Protein AF-A0A1F4UH25-F1 (afdb_monomer)

Structure (mmCIF, N/CA/C/O backbone):
data_AF-A0A1F4UH25-F1
#
_entry.id   AF-A0A1F4UH25-F1
#
loop_
_atom_site.group_PDB
_atom_site.id
_atom_site.type_symbol
_atom_site.label_atom_id
_atom_site.label_alt_id
_atom_site.label_comp_id
_atom_site.label_asym_id
_atom_site.label_entity_id
_atom_site.label_seq_id
_atom_site.pdbx_PDB_ins_code
_atom_site.Cartn_x
_atom_site.Cartn_y
_atom_site.Cartn_z
_atom_site.occupancy
_atom_site.B_iso_or_equiv
_atom_site.auth_seq_id
_atom_site.auth_comp_id
_atom_site.auth_asym_id
_atom_site.auth_atom_id
_atom_site.pdbx_PDB_model_num
ATOM 1 N N . MET A 1 1 ? -5.353 -4.668 10.222 1.00 84.56 1 MET A N 1
ATOM 2 C CA . MET A 1 1 ? -4.192 -4.100 10.942 1.00 84.56 1 MET A CA 1
ATOM 3 C C . MET A 1 1 ? -4.428 -2.666 11.391 1.00 84.56 1 MET A C 1
ATOM 5 O O . MET A 1 1 ? -4.134 -2.375 12.536 1.00 84.56 1 MET A O 1
ATOM 9 N N . GLN A 1 2 ? -4.999 -1.791 10.553 1.00 86.38 2 GLN A N 1
ATOM 10 C CA . GLN A 1 2 ? -5.317 -0.398 10.927 1.00 86.38 2 GLN A CA 1
ATOM 11 C C . GLN A 1 2 ? -6.353 -0.282 12.047 1.00 86.38 2 GLN A C 1
ATOM 13 O O . GLN A 1 2 ? -6.125 0.420 13.025 1.00 86.38 2 GLN A O 1
ATOM 18 N N . ILE A 1 3 ? -7.454 -1.031 11.96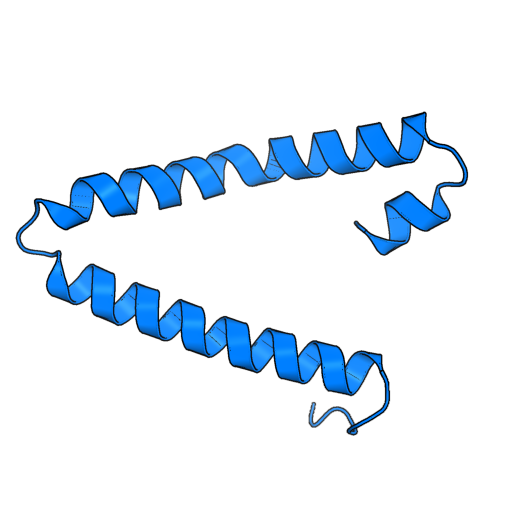2 1.00 87.69 3 ILE A N 1
ATOM 19 C CA . ILE A 1 3 ? -8.449 -1.057 13.041 1.00 87.69 3 ILE A CA 1
ATOM 20 C C . ILE A 1 3 ? -7.822 -1.645 14.314 1.00 87.69 3 ILE A C 1
ATOM 22 O O . ILE A 1 3 ? -7.940 -1.064 15.383 1.00 87.69 3 ILE A O 1
ATOM 26 N N . GLN A 1 4 ? -7.063 -2.739 14.199 1.00 88.00 4 GLN A N 1
ATOM 27 C CA . GLN A 1 4 ? -6.382 -3.374 15.334 1.00 88.00 4 GLN A CA 1
ATOM 28 C C . GLN A 1 4 ? -5.369 -2.449 16.026 1.00 88.00 4 GLN A C 1
ATOM 30 O O . GLN A 1 4 ? -5.313 -2.446 17.249 1.00 88.00 4 GLN A O 1
ATOM 35 N N . SER A 1 5 ? -4.602 -1.640 15.284 1.00 90.81 5 SER A N 1
ATOM 36 C CA . SER A 1 5 ? -3.657 -0.690 15.888 1.00 90.81 5 SER A CA 1
ATOM 37 C C . SER A 1 5 ? -4.353 0.462 16.610 1.00 90.81 5 SER A C 1
ATOM 39 O O . SER A 1 5 ? -3.805 0.979 17.573 1.00 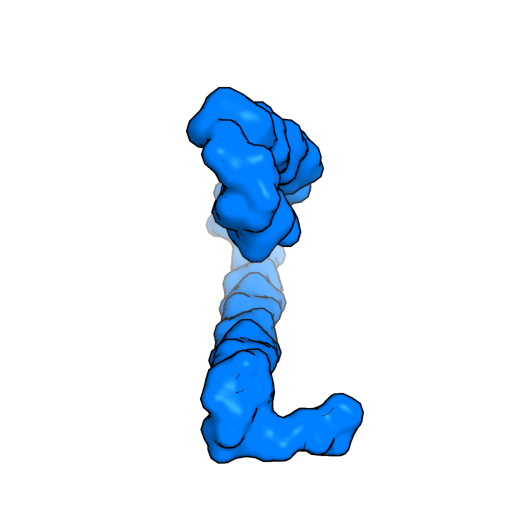90.81 5 SER A O 1
ATOM 41 N N . ILE A 1 6 ? -5.546 0.861 16.157 1.00 90.62 6 ILE A N 1
ATOM 42 C CA . ILE A 1 6 ? -6.367 1.870 16.844 1.00 90.62 6 ILE A CA 1
ATOM 43 C C . ILE A 1 6 ? -6.984 1.263 18.111 1.00 90.62 6 ILE A C 1
ATOM 45 O O . ILE A 1 6 ? -6.968 1.886 19.168 1.00 90.62 6 ILE A O 1
ATOM 49 N N . LEU A 1 7 ? -7.476 0.024 18.022 1.00 92.50 7 LEU A N 1
ATOM 50 C CA . LEU A 1 7 ? -8.069 -0.702 19.149 1.00 92.50 7 LEU A CA 1
ATOM 51 C C . LEU A 1 7 ? -7.048 -1.127 20.216 1.00 92.50 7 LEU A C 1
ATOM 53 O O . LEU A 1 7 ? -7.453 -1.441 21.330 1.00 92.50 7 LEU A O 1
ATOM 57 N N . ALA A 1 8 ? -5.747 -1.128 19.904 1.00 89.44 8 ALA A N 1
ATOM 58 C CA . ALA A 1 8 ? -4.689 -1.469 20.855 1.00 89.44 8 ALA A CA 1
ATOM 59 C C . ALA A 1 8 ? -4.639 -0.525 22.073 1.00 89.44 8 ALA A C 1
ATOM 61 O O . ALA A 1 8 ? -4.109 -0.912 23.109 1.00 89.44 8 ALA A O 1
ATOM 62 N N . GLY A 1 9 ? -5.177 0.698 21.974 1.00 86.00 9 GLY A N 1
ATOM 63 C CA . GLY A 1 9 ? -5.297 1.642 23.096 1.00 86.00 9 GLY A CA 1
ATOM 64 C C . GLY A 1 9 ? -3.983 2.273 23.582 1.00 86.00 9 GLY A C 1
ATOM 65 O O . GLY A 1 9 ? -4.025 3.274 24.290 1.00 86.00 9 GLY A O 1
ATOM 66 N N . ASP A 1 10 ? -2.833 1.738 23.167 1.00 91.25 10 ASP A N 1
ATOM 67 C CA . ASP A 1 10 ? -1.494 2.242 23.469 1.00 91.25 10 ASP A CA 1
ATOM 68 C C . ASP A 1 10 ? -0.723 2.607 22.189 1.00 91.25 10 ASP A C 1
ATOM 70 O O . ASP A 1 10 ? -0.707 1.860 21.202 1.00 91.25 10 ASP A O 1
ATOM 74 N N . PHE A 1 11 ? -0.053 3.766 22.212 1.00 91.38 11 PHE A N 1
ATOM 75 C CA . PHE A 1 11 ? 0.695 4.284 21.064 1.00 91.38 11 PHE A CA 1
ATOM 76 C C . PHE A 1 11 ? 1.831 3.347 20.650 1.00 91.38 11 PHE A C 1
ATOM 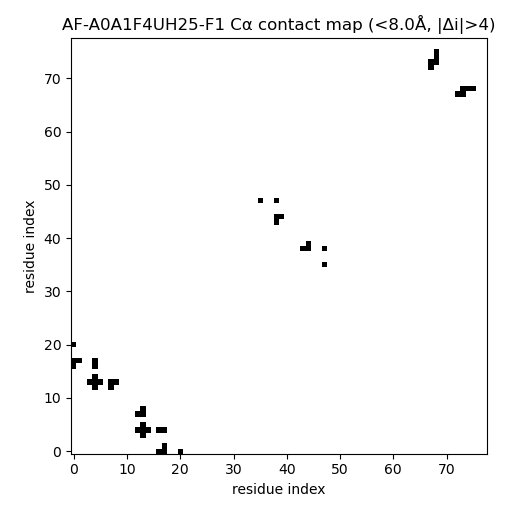78 O O . PHE A 1 11 ? 2.011 3.090 19.457 1.00 91.38 11 PHE A O 1
ATOM 85 N N . LEU A 1 12 ? 2.594 2.829 21.616 1.00 94.88 12 LEU A N 1
ATOM 86 C CA . LEU A 1 12 ? 3.765 2.009 21.331 1.00 94.88 12 LEU A CA 1
ATOM 87 C C . LEU A 1 12 ? 3.342 0.663 20.740 1.00 94.88 12 LEU A C 1
ATOM 89 O O . LEU A 1 12 ? 3.916 0.216 19.746 1.00 94.88 12 LEU A O 1
ATOM 93 N N . GLN A 1 13 ? 2.292 0.050 21.283 1.00 93.50 13 GLN A N 1
ATOM 94 C CA . GLN A 1 13 ? 1.739 -1.193 20.754 1.00 93.50 13 GLN A CA 1
ATOM 95 C C . GLN A 1 13 ? 1.164 -1.020 19.338 1.00 93.50 13 GLN A C 1
ATOM 97 O O . GLN A 1 13 ? 1.428 -1.845 18.452 1.00 93.50 13 GLN A O 1
ATOM 102 N N . GLY A 1 14 ? 0.428 0.067 19.088 1.00 94.00 14 GLY A N 1
ATOM 103 C CA . GLY A 1 14 ? -0.072 0.406 17.754 1.00 94.00 14 GLY A CA 1
ATOM 104 C C . GLY A 1 14 ? 1.060 0.640 16.746 1.00 94.00 14 GLY A C 1
ATOM 105 O O . GLY A 1 14 ? 1.031 0.087 15.641 1.00 94.00 14 GLY A O 1
ATOM 106 N N . ALA A 1 15 ? 2.096 1.386 17.144 1.00 94.12 15 ALA A N 1
ATOM 107 C CA . ALA A 1 15 ? 3.273 1.662 16.322 1.00 94.12 15 ALA A CA 1
ATOM 108 C C . ALA A 1 15 ?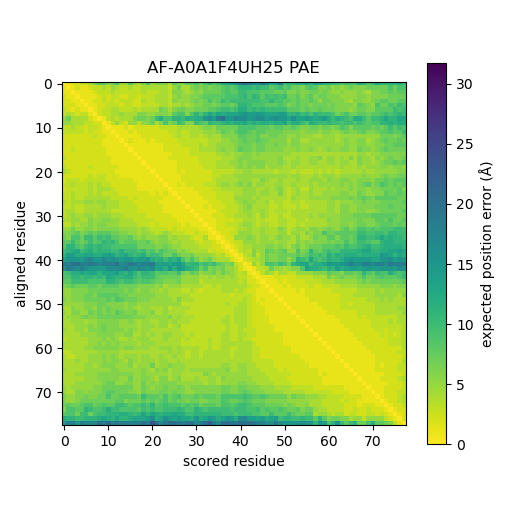 4.060 0.385 15.988 1.00 94.12 15 ALA A C 1
ATOM 110 O O . ALA A 1 15 ? 4.406 0.168 14.827 1.00 94.12 15 ALA A O 1
ATOM 111 N N . LEU A 1 16 ? 4.288 -0.496 16.967 1.00 95.12 16 LEU A N 1
ATOM 112 C CA . LEU A 1 16 ? 4.964 -1.780 16.751 1.00 95.12 16 LEU A CA 1
ATOM 113 C C . LEU A 1 16 ? 4.157 -2.706 15.830 1.00 95.12 16 LEU A C 1
ATOM 115 O O . LEU A 1 16 ? 4.737 -3.366 14.968 1.00 95.12 16 LEU A O 1
ATOM 119 N N . THR A 1 17 ? 2.826 -2.709 15.947 1.00 94.75 17 THR A N 1
ATOM 120 C CA . THR A 1 17 ? 1.943 -3.473 15.047 1.00 94.75 17 THR A CA 1
ATOM 121 C C . THR A 1 17 ? 2.082 -2.991 13.601 1.00 94.75 17 THR A C 1
ATOM 123 O O . THR A 1 17 ? 2.219 -3.800 12.679 1.00 94.75 17 THR A O 1
ATOM 126 N N . MET A 1 18 ? 2.101 -1.671 13.391 1.00 95.50 18 MET A N 1
ATOM 127 C CA . MET A 1 18 ? 2.298 -1.079 12.066 1.00 95.50 18 MET A CA 1
ATOM 128 C C . MET A 1 18 ? 3.708 -1.291 11.520 1.00 95.50 18 MET A C 1
ATOM 130 O O . MET A 1 18 ? 3.863 -1.551 10.328 1.00 95.50 18 MET A O 1
ATOM 134 N N . LEU A 1 19 ? 4.728 -1.245 12.378 1.00 95.19 19 LEU A N 1
ATOM 135 C CA . LEU A 1 19 ? 6.109 -1.533 12.003 1.00 95.19 19 LEU A CA 1
ATOM 136 C C . LEU A 1 19 ? 6.258 -2.979 11.523 1.00 95.19 19 LEU A C 1
ATOM 138 O O . LEU A 1 19 ? 6.810 -3.213 10.452 1.00 95.19 19 LEU A O 1
ATOM 142 N N . MET A 1 20 ? 5.718 -3.945 12.268 1.00 95.69 20 MET A N 1
ATOM 143 C CA . MET A 1 20 ? 5.751 -5.353 11.867 1.00 95.69 20 MET A CA 1
ATOM 144 C C . MET A 1 20 ? 4.983 -5.596 10.566 1.00 95.69 20 MET A C 1
ATOM 146 O O . MET A 1 20 ? 5.446 -6.349 9.711 1.00 95.69 20 MET A O 1
ATOM 150 N N . PHE A 1 21 ? 3.851 -4.917 10.364 1.00 95.12 21 PHE A N 1
ATOM 151 C CA . PHE A 1 21 ? 3.129 -4.954 9.091 1.00 95.12 21 PHE A CA 1
ATOM 152 C C . PHE A 1 21 ? 3.970 -4.391 7.931 1.00 95.12 21 PHE A C 1
ATOM 154 O O . PHE A 1 21 ? 4.079 -5.021 6.875 1.00 95.12 21 PHE A O 1
ATOM 161 N N . ALA A 1 22 ? 4.605 -3.234 8.124 1.00 94.75 22 ALA A N 1
ATOM 162 C CA . ALA A 1 22 ? 5.476 -2.633 7.120 1.00 94.75 22 ALA A CA 1
ATOM 163 C C . ALA A 1 22 ? 6.652 -3.562 6.778 1.00 94.75 22 ALA A C 1
ATOM 165 O O . ALA A 1 22 ? 6.894 -3.833 5.604 1.00 94.75 22 ALA A O 1
ATOM 166 N N . LEU A 1 23 ? 7.321 -4.129 7.785 1.00 96.50 23 LEU A N 1
ATOM 167 C CA . LEU A 1 23 ? 8.402 -5.099 7.595 1.00 96.50 23 LEU A CA 1
ATOM 168 C C . LEU A 1 23 ? 7.929 -6.375 6.885 1.00 96.50 23 LEU A C 1
ATOM 170 O O . LEU A 1 23 ? 8.634 -6.879 6.016 1.00 96.50 23 LEU A O 1
ATOM 174 N N . GLY A 1 24 ? 6.734 -6.876 7.201 1.00 95.06 24 GLY A N 1
ATOM 175 C CA . GLY A 1 24 ? 6.162 -8.054 6.545 1.00 95.06 24 GLY A CA 1
ATOM 176 C C . GLY A 1 24 ? 5.819 -7.826 5.069 1.00 95.06 24 GLY A C 1
ATOM 177 O O . GLY A 1 24 ? 5.956 -8.736 4.254 1.00 95.06 24 GLY A O 1
ATOM 178 N N . THR A 1 25 ? 5.410 -6.610 4.698 1.00 95.56 25 THR A N 1
ATOM 179 C CA . THR A 1 25 ? 5.092 -6.253 3.299 1.00 95.56 25 THR A CA 1
ATOM 180 C C . THR A 1 25 ? 6.310 -5.791 2.495 1.00 95.56 25 THR A C 1
ATOM 182 O O . THR A 1 25 ? 6.291 -5.841 1.261 1.00 95.56 25 THR A O 1
ATOM 185 N N . LEU A 1 26 ? 7.393 -5.402 3.171 1.00 95.81 26 LEU A N 1
ATOM 186 C CA . LEU A 1 26 ? 8.615 -4.869 2.571 1.00 95.81 26 LEU A CA 1
ATOM 187 C C . LEU A 1 26 ? 9.222 -5.767 1.473 1.00 95.81 26 LEU A C 1
ATOM 189 O O . LEU A 1 26 ? 9.518 -5.224 0.408 1.00 95.81 26 LEU A O 1
ATOM 193 N N . PRO A 1 27 ? 9.354 -7.105 1.623 1.00 94.31 27 PRO A N 1
ATOM 194 C CA . PRO A 1 27 ? 9.914 -7.953 0.566 1.00 94.31 27 PRO A CA 1
ATOM 195 C C . PRO A 1 27 ? 9.120 -7.881 -0.743 1.00 94.31 27 PRO A C 1
ATOM 197 O O . PRO A 1 27 ? 9.698 -7.779 -1.826 1.00 94.31 27 PRO A O 1
ATOM 200 N N . VAL A 1 28 ? 7.788 -7.880 -0.644 1.00 94.38 28 VAL A N 1
ATOM 201 C CA . VAL A 1 28 ? 6.891 -7.829 -1.805 1.00 94.38 28 VAL A CA 1
ATOM 202 C C . VAL A 1 28 ? 6.938 -6.450 -2.457 1.00 94.38 28 VAL A C 1
ATOM 204 O O . VAL A 1 28 ? 7.079 -6.348 -3.676 1.00 94.38 28 VAL A O 1
ATOM 207 N N . LEU A 1 29 ? 6.887 -5.380 -1.660 1.00 93.94 29 LEU A N 1
ATOM 208 C CA . LEU A 1 29 ? 6.972 -4.009 -2.170 1.00 93.94 29 LEU A CA 1
ATOM 209 C C . LEU A 1 29 ? 8.311 -3.742 -2.867 1.00 93.94 29 LEU A C 1
ATOM 211 O O . LEU A 1 29 ? 8.342 -3.097 -3.919 1.00 93.94 29 LEU A O 1
ATOM 215 N N . ILE A 1 30 ? 9.407 -4.280 -2.329 1.00 94.19 30 ILE A N 1
ATOM 216 C CA . ILE A 1 30 ? 10.736 -4.221 -2.945 1.00 94.19 30 ILE A CA 1
ATOM 217 C C . ILE A 1 30 ? 10.751 -4.971 -4.278 1.00 94.19 30 ILE A C 1
ATOM 219 O O . ILE A 1 30 ? 11.207 -4.418 -5.283 1.00 94.19 30 ILE A O 1
ATOM 223 N N . ALA A 1 31 ? 10.228 -6.199 -4.314 1.00 92.62 31 ALA A N 1
ATOM 224 C CA . ALA A 1 31 ? 10.167 -6.998 -5.533 1.00 92.62 31 ALA A CA 1
ATOM 225 C C . ALA A 1 31 ? 9.389 -6.277 -6.645 1.00 92.62 31 ALA A C 1
ATOM 227 O O . ALA A 1 31 ? 9.870 -6.189 -7.777 1.00 92.62 31 ALA A O 1
ATOM 228 N N . ILE A 1 32 ? 8.233 -5.691 -6.322 1.00 90.31 32 ILE A N 1
ATOM 229 C CA . ILE A 1 32 ? 7.420 -4.921 -7.276 1.00 90.31 32 ILE A CA 1
ATOM 230 C C . ILE A 1 32 ? 8.160 -3.651 -7.731 1.00 90.31 32 ILE A C 1
ATOM 232 O O . ILE A 1 32 ? 8.216 -3.361 -8.930 1.00 90.31 32 ILE A O 1
ATOM 236 N N . SER A 1 33 ? 8.787 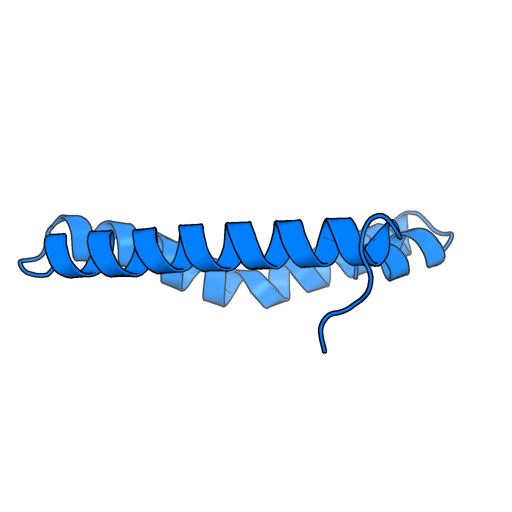-2.924 -6.801 1.00 89.31 33 SER A N 1
ATOM 237 C CA . SER A 1 33 ? 9.521 -1.684 -7.097 1.00 89.31 33 SER A CA 1
ATOM 238 C C . SER A 1 33 ? 10.710 -1.915 -8.033 1.00 89.31 33 SER A C 1
ATOM 240 O O . SER A 1 33 ? 10.893 -1.182 -9.010 1.00 89.31 33 SER A O 1
ATOM 242 N N . PHE A 1 34 ? 11.505 -2.960 -7.788 1.00 90.56 34 PHE A N 1
ATOM 243 C CA . PHE A 1 34 ? 12.618 -3.313 -8.670 1.00 90.56 34 PHE A CA 1
ATOM 244 C C . PHE A 1 34 ? 12.153 -3.913 -9.994 1.00 90.56 34 PHE A C 1
ATOM 246 O O . PHE A 1 34 ? 12.744 -3.594 -11.027 1.00 90.56 34 PHE A O 1
ATOM 253 N N . SER A 1 35 ? 11.073 -4.699 -9.995 1.00 86.88 35 SER A N 1
ATOM 254 C CA . SER A 1 35 ? 10.479 -5.224 -11.230 1.00 86.88 35 SER A CA 1
ATOM 255 C C . SER A 1 35 ? 10.131 -4.087 -12.188 1.00 86.88 35 SER A C 1
ATOM 257 O O . SER A 1 35 ? 10.562 -4.109 -13.339 1.00 86.88 35 SER A O 1
ATOM 259 N N . SER A 1 36 ? 9.467 -3.033 -11.704 1.00 83.38 36 SER A N 1
ATOM 260 C CA . SER A 1 36 ? 9.141 -1.858 -12.525 1.00 83.38 36 SER A CA 1
ATOM 261 C C . SER A 1 36 ? 10.380 -1.252 -13.204 1.00 83.38 36 SER A C 1
ATOM 263 O O . SER A 1 36 ? 10.391 -1.007 -14.414 1.00 83.38 36 SER A O 1
ATOM 265 N N . LYS A 1 37 ? 11.486 -1.109 -12.465 1.00 83.31 37 LYS A N 1
ATOM 266 C CA . LYS A 1 37 ? 12.746 -0.564 -12.995 1.00 83.31 37 LYS A CA 1
ATOM 267 C C . LYS A 1 37 ? 13.423 -1.483 -14.021 1.00 83.31 37 LYS A C 1
ATOM 269 O O . LYS A 1 37 ? 13.988 -0.983 -14.995 1.00 83.31 37 LYS A O 1
ATOM 274 N N . ILE A 1 38 ? 13.373 -2.798 -13.812 1.00 82.25 38 ILE A N 1
ATOM 275 C CA . ILE A 1 38 ? 13.973 -3.803 -14.704 1.00 82.25 38 ILE A CA 1
ATO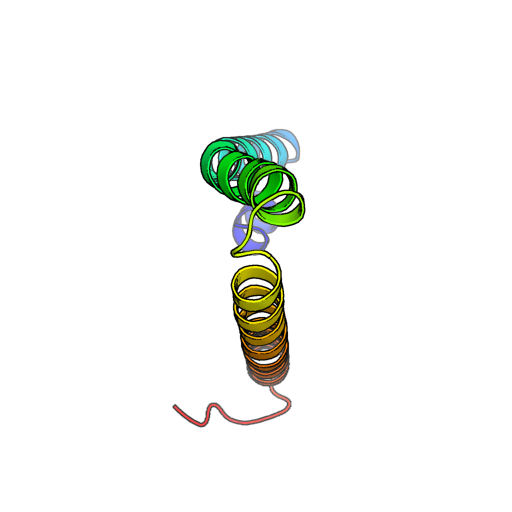M 276 C C . ILE A 1 38 ? 13.177 -3.900 -16.013 1.00 82.25 38 ILE A C 1
ATOM 278 O O . ILE A 1 38 ? 13.754 -3.801 -17.099 1.00 82.25 38 ILE A O 1
ATOM 282 N N . PHE A 1 39 ? 11.850 -4.020 -15.929 1.00 83.69 39 PHE A N 1
ATOM 283 C CA . PHE A 1 39 ? 10.991 -4.207 -17.103 1.00 83.69 39 PHE A CA 1
ATOM 284 C C . PHE A 1 39 ? 10.881 -2.957 -17.980 1.00 83.69 39 PHE A C 1
ATOM 286 O O . PHE A 1 39 ? 10.701 -3.080 -19.188 1.00 83.69 39 PHE A O 1
ATOM 293 N N . THR A 1 40 ? 11.098 -1.761 -17.426 1.00 77.38 40 THR A N 1
ATOM 294 C CA . THR A 1 40 ? 11.100 -0.510 -18.206 1.00 77.38 40 THR A CA 1
ATOM 295 C C . THR A 1 40 ? 12.216 -0.452 -19.263 1.00 77.38 40 THR A C 1
ATOM 297 O O . THR A 1 40 ? 12.087 0.285 -20.241 1.00 77.38 40 THR A O 1
ATOM 300 N N . LYS A 1 41 ? 13.301 -1.224 -19.104 1.00 76.81 41 LYS A N 1
ATOM 301 C CA . LYS A 1 41 ? 14.425 -1.298 -20.062 1.00 76.81 41 LYS A CA 1
ATOM 302 C C . LYS A 1 41 ? 14.418 -2.569 -20.922 1.00 76.81 41 LYS A C 1
ATOM 304 O O . LYS A 1 41 ? 15.347 -2.787 -21.692 1.00 76.81 41 LYS A O 1
ATOM 309 N N . SER A 1 42 ? 13.404 -3.415 -20.764 1.00 80.06 42 SER A N 1
ATOM 310 C CA . SER A 1 42 ? 13.293 -4.715 -21.425 1.00 80.06 42 SER A CA 1
ATOM 311 C C . SER A 1 42 ? 12.328 -4.658 -22.615 1.00 80.06 42 SER A C 1
ATOM 313 O O . SER A 1 42 ? 11.475 -3.775 -22.694 1.00 80.06 42 SER A O 1
ATOM 315 N N . SER A 1 43 ? 12.406 -5.641 -23.512 1.00 83.06 43 SER A N 1
ATOM 316 C CA . SER A 1 43 ? 11.439 -5.846 -24.603 1.00 83.06 43 SER A CA 1
ATOM 317 C C . SER A 1 43 ? 10.010 -6.114 -24.107 1.00 83.06 43 SER A C 1
ATOM 319 O O . SER A 1 43 ? 9.054 -5.942 -24.856 1.00 83.06 43 SER A O 1
ATOM 321 N N . TRP A 1 44 ? 9.848 -6.482 -22.833 1.00 83.88 44 TRP A N 1
ATOM 322 C CA . TRP A 1 44 ? 8.558 -6.770 -22.191 1.00 83.88 44 TRP A CA 1
ATOM 323 C C . TRP A 1 44 ? 7.881 -5.550 -21.552 1.00 83.88 44 TRP A C 1
ATOM 325 O O . TRP A 1 44 ? 6.864 -5.695 -20.869 1.00 83.88 44 TRP A O 1
ATOM 335 N N . LYS A 1 45 ? 8.427 -4.347 -21.760 1.00 86.75 45 LYS A N 1
ATOM 336 C CA . LYS A 1 45 ? 7.927 -3.092 -21.184 1.00 86.75 45 LYS A CA 1
ATOM 337 C C . LYS A 1 45 ? 6.424 -2.894 -21.409 1.00 86.75 45 LYS A C 1
ATOM 339 O O . LYS A 1 45 ? 5.689 -2.638 -20.458 1.00 86.75 45 LYS A O 1
ATOM 344 N N . ASP A 1 46 ? 5.965 -3.043 -22.648 1.00 87.19 46 ASP A N 1
ATOM 345 C CA . ASP A 1 46 ? 4.571 -2.767 -23.009 1.00 87.19 46 ASP A CA 1
ATOM 346 C C . ASP A 1 46 ? 3.595 -3.739 -22.342 1.00 87.19 46 ASP A C 1
ATOM 348 O O . ASP A 1 46 ? 2.522 -3.334 -21.892 1.00 87.19 46 ASP A O 1
ATOM 352 N N . LEU A 1 47 ? 3.977 -5.015 -22.225 1.00 90.25 47 LEU A N 1
ATOM 353 C CA . LEU A 1 47 ? 3.185 -6.005 -21.500 1.00 90.25 47 LEU A CA 1
ATOM 354 C C . LEU A 1 47 ? 3.131 -5.665 -20.005 1.00 90.25 47 LEU A C 1
ATOM 356 O O . LEU A 1 47 ? 2.050 -5.670 -19.420 1.00 90.25 47 LEU A O 1
ATOM 360 N N . PHE A 1 48 ? 4.269 -5.311 -19.401 1.00 88.81 48 PHE A N 1
ATOM 361 C CA . PHE A 1 48 ? 4.342 -4.936 -17.989 1.00 88.81 48 PHE A CA 1
ATOM 362 C C . PHE A 1 48 ? 3.433 -3.744 -17.658 1.00 88.81 48 PHE A C 1
ATOM 364 O O . PHE A 1 48 ? 2.665 -3.806 -16.697 1.00 88.81 48 PHE A O 1
ATOM 371 N N . PHE A 1 49 ? 3.466 -2.676 -18.462 1.00 89.94 49 PHE A N 1
ATOM 372 C CA . PHE A 1 49 ? 2.613 -1.501 -18.245 1.00 89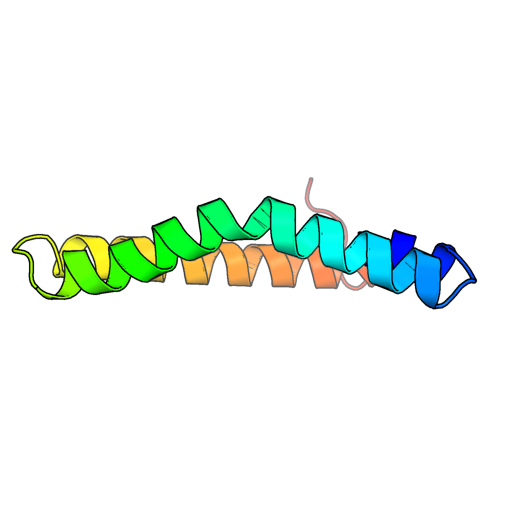.94 49 PHE A CA 1
ATOM 373 C C . PHE A 1 49 ? 1.125 -1.804 -18.451 1.00 89.94 49 PHE A C 1
ATOM 375 O O . PHE A 1 49 ? 0.301 -1.336 -17.667 1.00 89.94 49 PHE A O 1
ATOM 382 N N . LYS A 1 50 ? 0.765 -2.626 -19.444 1.00 93.50 50 LYS A N 1
ATOM 383 C CA . LYS A 1 50 ? -0.635 -3.034 -19.652 1.00 93.50 50 LYS A CA 1
ATOM 384 C C . LYS A 1 50 ? -1.168 -3.857 -18.479 1.00 93.50 50 LYS A C 1
ATOM 386 O O . LYS A 1 50 ? -2.256 -3.576 -17.984 1.00 93.50 50 LYS A O 1
ATOM 391 N N . VAL A 1 51 ? -0.396 -4.838 -18.011 1.00 93.56 51 VAL A N 1
ATOM 392 C CA . VAL A 1 51 ? -0.796 -5.711 -16.896 1.00 93.56 51 VAL A CA 1
ATOM 393 C C . VAL A 1 51 ? -0.845 -4.940 -15.578 1.00 93.56 51 VAL A C 1
ATOM 395 O O . VAL A 1 51 ? -1.837 -5.030 -14.858 1.00 93.56 51 VAL A O 1
ATOM 398 N N . SER A 1 52 ? 0.182 -4.144 -15.267 1.00 92.00 52 SER A N 1
ATOM 399 C CA . SER A 1 52 ? 0.193 -3.325 -14.046 1.00 92.00 52 SER A CA 1
ATOM 400 C C . SER A 1 52 ? -0.925 -2.283 -14.045 1.00 92.00 52 SER A C 1
ATOM 402 O O . SER A 1 52 ? -1.613 -2.150 -13.038 1.00 92.00 52 SER A O 1
ATOM 404 N N . GLY A 1 53 ? -1.174 -1.605 -15.169 1.00 93.75 53 GLY A N 1
ATOM 405 C CA . GLY A 1 53 ? -2.279 -0.654 -15.296 1.00 93.75 53 GLY A CA 1
ATOM 406 C C . GLY A 1 53 ? -3.647 -1.308 -15.095 1.00 93.75 53 GLY A C 1
ATOM 407 O O . GLY A 1 53 ? -4.479 -0.779 -14.359 1.00 93.75 53 GLY A O 1
ATOM 408 N N . PHE A 1 54 ? -3.861 -2.491 -15.678 1.00 97.06 54 PHE A N 1
ATOM 409 C CA . PHE A 1 54 ? -5.078 -3.270 -15.451 1.00 97.06 54 PHE A CA 1
ATOM 410 C C . PHE A 1 54 ? -5.249 -3.654 -13.975 1.00 97.06 54 PHE A C 1
ATOM 412 O O . PHE A 1 54 ? -6.317 -3.433 -13.410 1.00 97.06 54 PHE A O 1
ATOM 419 N N . LEU A 1 55 ? -4.198 -4.174 -13.331 1.00 95.56 55 LEU A N 1
ATOM 420 C CA . LEU A 1 55 ? -4.234 -4.534 -11.910 1.00 95.56 55 LEU A CA 1
ATOM 421 C C . LEU A 1 55 ? -4.548 -3.326 -11.022 1.00 95.56 55 LEU A C 1
ATOM 423 O O . LEU A 1 55 ? -5.364 -3.441 -10.111 1.00 95.56 55 LEU A O 1
ATOM 427 N N . VAL A 1 56 ? -3.944 -2.166 -11.295 1.00 95.19 56 VAL A N 1
ATOM 428 C CA . VAL A 1 56 ? -4.217 -0.926 -10.552 1.00 95.19 56 VAL A CA 1
ATOM 429 C C . VAL A 1 56 ? -5.686 -0.528 -10.681 1.00 95.19 56 VAL A C 1
ATOM 431 O O . VAL A 1 56 ? -6.321 -0.248 -9.667 1.00 95.19 56 VAL A O 1
ATOM 434 N N . LEU A 1 57 ? -6.248 -0.548 -11.894 1.00 97.75 57 LEU A N 1
ATOM 435 C CA . LEU A 1 57 ? -7.665 -0.242 -12.114 1.00 97.75 57 LEU A CA 1
ATOM 436 C C . LEU A 1 57 ? -8.585 -1.243 -11.410 1.00 97.75 57 LEU A C 1
ATOM 438 O O . LEU A 1 57 ? -9.534 -0.838 -10.740 1.00 97.75 57 LEU A O 1
ATOM 442 N N . PHE A 1 58 ? -8.282 -2.536 -11.512 1.00 97.56 58 PHE A N 1
ATOM 443 C CA . PHE A 1 58 ? -9.036 -3.586 -10.836 1.00 97.56 58 PHE A CA 1
ATOM 444 C C . PHE A 1 58 ? -9.050 -3.377 -9.317 1.00 97.56 58 PHE A C 1
ATOM 446 O O . PHE A 1 58 ? -10.119 -3.320 -8.708 1.00 97.56 58 PHE A O 1
ATOM 453 N N . PHE A 1 59 ? -7.877 -3.196 -8.702 1.00 97.00 59 PHE A N 1
ATOM 454 C CA . PHE A 1 59 ? -7.787 -2.963 -7.263 1.00 97.00 59 PHE A CA 1
ATOM 455 C C . PHE A 1 59 ? -8.414 -1.633 -6.848 1.00 97.00 59 PHE A C 1
ATOM 457 O O . PHE A 1 59 ? -8.967 -1.564 -5.754 1.00 97.00 59 PHE A O 1
ATOM 464 N N . ALA A 1 60 ? -8.374 -0.594 -7.685 1.00 97.88 60 ALA A N 1
ATOM 465 C CA . ALA A 1 60 ? -9.049 0.668 -7.399 1.00 97.88 60 ALA A CA 1
ATOM 466 C C . ALA A 1 60 ? -10.569 0.478 -7.307 1.00 97.88 60 ALA A C 1
ATOM 468 O O . ALA A 1 60 ? -11.174 0.893 -6.319 1.00 97.88 60 ALA A O 1
ATOM 469 N N . ILE A 1 61 ? -11.174 -0.210 -8.282 1.00 97.69 61 ILE A N 1
ATOM 470 C CA . ILE A 1 61 ? -12.612 -0.518 -8.273 1.00 97.69 61 ILE A CA 1
ATOM 471 C C . ILE A 1 61 ? -12.958 -1.407 -7.074 1.00 97.69 61 ILE A C 1
ATOM 473 O O . ILE A 1 61 ? -13.922 -1.126 -6.365 1.00 97.69 61 ILE A O 1
ATOM 477 N N . TYR A 1 62 ? -12.150 -2.434 -6.799 1.00 96.50 62 TYR A N 1
ATOM 478 C CA . TYR A 1 62 ? -12.357 -3.331 -5.661 1.00 96.50 62 TYR A CA 1
ATOM 479 C C . TYR A 1 62 ? -12.294 -2.601 -4.310 1.00 96.50 62 TYR A C 1
ATOM 481 O O . TYR A 1 62 ? -13.167 -2.789 -3.464 1.00 96.50 62 TYR A O 1
ATOM 489 N N . ASN A 1 63 ? -11.297 -1.733 -4.107 1.00 95.88 63 ASN A N 1
ATOM 490 C CA . ASN A 1 63 ? -11.181 -0.941 -2.880 1.00 95.88 63 ASN A CA 1
ATOM 491 C C . ASN A 1 63 ? -12.315 0.077 -2.749 1.0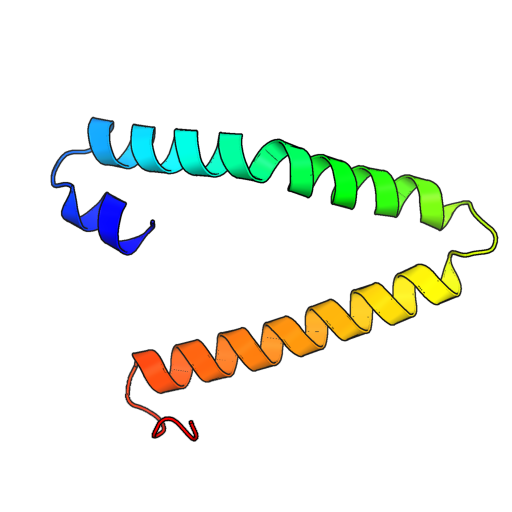0 95.88 63 ASN A C 1
ATOM 493 O O . ASN A 1 63 ? -12.831 0.261 -1.649 1.00 95.88 63 ASN A O 1
ATOM 497 N N . LEU A 1 64 ? -12.725 0.713 -3.852 1.00 96.50 64 LEU A N 1
ATOM 498 C CA . LEU A 1 64 ? -13.857 1.634 -3.848 1.00 96.50 64 LEU A CA 1
ATOM 499 C C . LEU A 1 64 ? -15.148 0.908 -3.459 1.00 96.50 64 LEU A C 1
ATOM 501 O O . LEU A 1 64 ? -15.843 1.357 -2.554 1.00 96.50 64 LEU A O 1
ATOM 505 N N . TYR A 1 65 ? -15.433 -0.236 -4.084 1.00 96.62 65 TYR A N 1
ATOM 506 C CA . TYR A 1 65 ? -16.571 -1.081 -3.725 1.00 96.62 65 TYR A CA 1
ATOM 507 C C . TYR A 1 65 ? -16.532 -1.477 -2.243 1.00 96.62 65 TYR A C 1
ATOM 509 O O . TYR A 1 65 ? -17.498 -1.242 -1.520 1.00 96.62 65 TYR A O 1
ATOM 517 N N . GLY A 1 66 ? -15.396 -1.999 -1.768 1.00 95.12 66 GLY A N 1
ATOM 518 C CA . GLY A 1 66 ? -15.222 -2.377 -0.366 1.00 95.12 66 GLY A CA 1
ATOM 519 C C . GLY A 1 66 ? -15.443 -1.208 0.598 1.00 95.12 66 GLY A C 1
ATOM 520 O O . GLY A 1 66 ? -16.070 -1.387 1.639 1.00 95.12 66 GLY A O 1
ATOM 521 N N . ALA A 1 67 ? -15.001 -0.000 0.239 1.00 94.75 67 ALA A N 1
ATOM 522 C CA . ALA A 1 67 ? -15.243 1.202 1.029 1.00 94.75 67 ALA A CA 1
ATOM 523 C C . ALA A 1 67 ? -16.729 1.596 1.051 1.00 94.75 67 ALA A C 1
ATOM 525 O O . ALA A 1 67 ? -17.246 1.927 2.116 1.00 94.75 67 ALA A O 1
ATOM 526 N N . LEU A 1 68 ? -17.430 1.538 -0.086 1.00 96.31 68 LEU A N 1
ATOM 527 C CA . LEU A 1 68 ? -18.864 1.846 -0.154 1.00 96.31 68 LEU A CA 1
ATOM 528 C C . LEU A 1 68 ? -19.693 0.863 0.686 1.00 96.31 68 LEU A C 1
ATOM 530 O O . LEU A 1 68 ? -20.575 1.296 1.429 1.00 96.31 68 LEU A O 1
ATOM 534 N N . VAL A 1 69 ? -19.369 -0.431 0.620 1.00 96.06 69 VAL A N 1
ATOM 535 C CA . VAL A 1 69 ? -20.012 -1.476 1.432 1.00 96.06 69 VAL A CA 1
ATOM 536 C C . VAL A 1 69 ? -19.718 -1.276 2.920 1.00 96.06 69 VAL A C 1
ATOM 538 O O . VAL A 1 69 ? -20.638 -1.271 3.733 1.00 96.06 69 VAL A O 1
ATOM 541 N N . ALA A 1 70 ? -18.455 -1.048 3.296 1.00 93.31 70 ALA A N 1
ATOM 542 C CA . ALA A 1 70 ? -18.068 -0.865 4.698 1.00 93.31 70 ALA A CA 1
ATOM 543 C C . ALA A 1 70 ? -18.711 0.374 5.352 1.00 93.31 70 ALA A C 1
ATOM 545 O O . ALA A 1 70 ? -18.906 0.387 6.565 1.00 93.31 70 ALA A O 1
ATOM 546 N N . ASN A 1 71 ? -19.049 1.398 4.561 1.00 94.50 71 ASN A N 1
ATOM 547 C CA . ASN A 1 71 ? -19.762 2.592 5.025 1.00 94.50 71 ASN A CA 1
ATOM 548 C C . ASN A 1 71 ? -21.296 2.477 4.901 1.00 94.50 71 ASN A C 1
ATOM 550 O O . ASN A 1 71 ? -21.997 3.428 5.236 1.00 94.50 71 ASN A O 1
ATOM 554 N N . GLY A 1 72 ? -21.828 1.344 4.425 1.00 93.50 72 GLY A N 1
ATOM 555 C CA . GLY A 1 72 ? -23.270 1.099 4.314 1.00 93.50 72 GLY A CA 1
ATOM 556 C C . GLY A 1 72 ? -23.975 1.871 3.194 1.00 93.50 72 GLY A C 1
ATOM 557 O O . GLY A 1 72 ? -25.187 2.051 3.252 1.00 93.50 72 GLY A O 1
ATOM 558 N N . ILE A 1 73 ? -23.239 2.352 2.185 1.00 96.88 73 ILE A N 1
ATOM 559 C CA . ILE A 1 73 ? -23.808 3.118 1.060 1.00 96.88 73 ILE A CA 1
ATOM 560 C C . ILE A 1 73 ? -24.497 2.187 0.054 1.00 96.88 73 ILE A C 1
ATOM 562 O O . ILE A 1 73 ? -25.497 2.561 -0.557 1.00 96.88 73 ILE A O 1
ATOM 566 N N . ILE A 1 74 ? -23.956 0.981 -0.12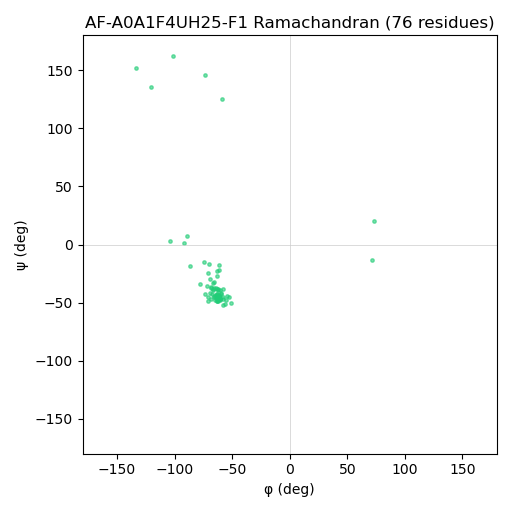5 1.00 96.38 74 ILE A N 1
ATOM 567 C CA . ILE A 1 74 ? -24.507 -0.064 -0.992 1.00 96.38 74 ILE A CA 1
ATOM 568 C C . ILE A 1 74 ? -24.507 -1.400 -0.253 1.00 96.38 74 ILE A C 1
ATOM 570 O O . ILE A 1 74 ? -23.653 -1.643 0.602 1.00 96.38 74 ILE A O 1
ATOM 574 N N . GLU A 1 75 ? -25.443 -2.273 -0.613 1.00 93.31 75 GLU A N 1
ATOM 575 C CA . GLU A 1 75 ? -25.469 -3.640 -0.104 1.00 93.31 75 GLU A CA 1
ATOM 576 C C . GLU A 1 75 ? -24.353 -4.482 -0.747 1.00 93.31 75 GLU A C 1
ATOM 578 O O . GLU A 1 75 ? -24.020 -4.276 -1.922 1.00 93.31 75 GLU A O 1
ATOM 583 N N . PRO A 1 76 ? -23.762 -5.432 0.001 1.00 92.88 76 PRO A N 1
ATOM 584 C CA . PRO A 1 76 ? -22.851 -6.404 -0.574 1.00 92.88 76 PRO A CA 1
ATOM 585 C C . PRO A 1 76 ? -23.571 -7.196 -1.666 1.00 92.88 76 PRO A C 1
ATOM 587 O O . PRO A 1 76 ? -24.614 -7.800 -1.434 1.00 92.88 76 PRO A O 1
ATOM 590 N N . ILE A 1 77 ? -22.997 -7.203 -2.864 1.00 88.06 77 ILE A N 1
ATOM 591 C CA . ILE A 1 77 ? -23.507 -7.981 -4.000 1.00 88.06 77 ILE A CA 1
ATOM 592 C C . ILE A 1 77 ? -23.191 -9.483 -3.810 1.00 88.06 77 ILE A C 1
ATOM 594 O O . ILE A 1 77 ? -23.760 -10.330 -4.497 1.00 88.06 77 ILE A O 1
ATOM 598 N N . ILE A 1 78 ? -22.284 -9.811 -2.878 1.00 75.94 78 ILE A N 1
ATOM 599 C CA . ILE A 1 78 ? -21.802 -11.155 -2.535 1.00 75.94 78 ILE A CA 1
ATOM 600 C C . ILE A 1 78 ? -21.667 -11.258 -1.017 1.00 75.94 78 ILE A C 1
ATOM 602 O O . ILE A 1 78 ? -21.179 -10.263 -0.427 1.00 75.94 78 ILE A O 1
#

Mean predicted aligned error: 5.29 Å

Foldseek 3Di:
DQVVLVVVVDVVSSVVVVVVVCVVCVVVVVVVVVVLVVLCPDPCVVVVCVVVVVVVVVVVVVVVVVVCCVVVVDPPPD

Secondary structure (DSSP, 8-state):
-HHHHHHT-SHHHHHHHHHHHHHHHHHHHHHHHHHHHHHTTSTTHHHHHHHHHHHHHHHHHHHHHHHHHHTTSS----

Sequence (78 aa):
MQIQSILAGDFLQGALTMLMFALGTLPVLIAISFSSKIFTKSSWKDLFFKVSGFLVLFFAIYNLYGALVANGIIEPII

InterPro domains:
  IPR039447 Urease accessory protein UreH-like, transmembrane domain [PF13386] (2-62)

Organism: NCBI:txid1802606

Radius of gyration: 17.62 Å; Cα contacts (8 Å, |Δi|>4): 24; chains: 1; bounding box: 40×15×48 Å

pLDDT: mean 91.65, std 5.25, range [75.94, 97.88]

Solvent-accessible surface area (backbone atoms only — not comparable to full-atom values): 4467 Å² total; per-residue (Å²): 108,70,67,58,30,63,70,56,81,39,72,68,62,18,50,51,51,50,49,52,50,50,61,69,45,41,67,59,53,48,51,54,56,50,46,56,64,54,36,69,78,40,96,55,28,69,60,50,53,53,52,52,53,49,50,51,53,50,51,49,53,52,51,50,51,51,51,38,39,77,71,66,77,44,80,73,92,116